Protein AF-A0A0D6ADY4-F1 (afdb_monomer)

Nearest PDB structures (foldseek):
  1en7-assembly1_B  TM=9.314E-01  e=2.646E+00  Tequatrovirus T4
  2ld7-assembly1_A  TM=5.902E-01  e=1.270E+00  Mus musculus
  2qnf-assembly1_B  TM=9.191E-01  e=6.301E+00  Tequatrovirus T4

Radius of gyration: 13.26 Å; Cα contacts (8 Å, |Δi|>4): 30; chains: 1; bounding box: 25×28×30 Å

Secondary structure (DSSP, 8-state):
--GGGS-HHHHHHHHHHTT----TT--HHHHHHHHHHHHHHHHHHHHHTT-HHHHHHHHHHHHHHHH--

Sequence (69 aa):
MKIESLNKKELENYCQRYGIKIQAKNTKQQLLELINRDKFNKITNALKEGKQLELLISQIHLLSEEYAC

Mean predicted aligned error: 5.04 Å

Solvent-accessible surface area (backbone atoms only — not comparable to full-atom values): 4133 Å² total; per-residue (Å²): 135,68,75,85,77,49,53,56,68,56,47,52,50,48,30,57,77,73,70,47,88,79,61,99,81,61,48,59,67,55,49,52,51,50,51,52,50,50,53,51,48,53,52,53,49,24,54,76,70,70,37,49,63,61,53,50,53,53,52,51,51,54,49,48,62,67,65,75,108

pLDDT: mean 87.43, std 7.78, range [49.62, 95.31]

Structure (mmCIF, N/CA/C/O backbone):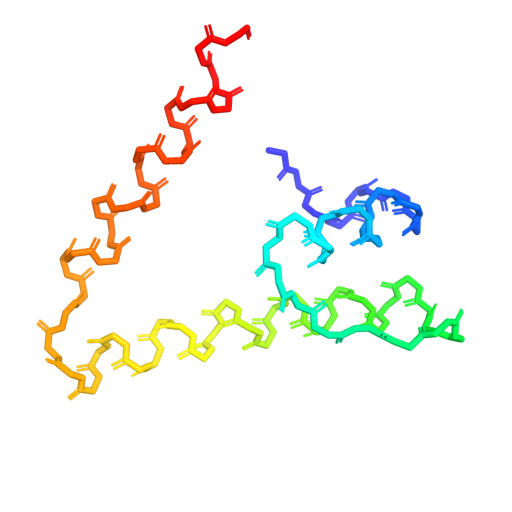
data_AF-A0A0D6ADY4-F1
#
_entry.id   AF-A0A0D6ADY4-F1
#
loop_
_atom_site.group_PDB
_atom_site.id
_atom_site.type_symbol
_atom_site.label_atom_id
_atom_site.label_alt_id
_atom_site.label_comp_id
_atom_site.label_asym_id
_atom_site.label_entity_id
_atom_site.label_seq_id
_atom_site.pdbx_PDB_ins_code
_atom_site.Cartn_x
_atom_site.Cartn_y
_atom_site.Cartn_z
_atom_site.occupancy
_atom_site.B_iso_or_equiv
_atom_site.auth_seq_id
_atom_site.auth_comp_id
_atom_site.auth_asym_id
_atom_site.auth_atom_id
_atom_site.pdbx_PDB_model_num
ATOM 1 N N . MET A 1 1 ? 0.735 13.908 1.937 1.00 57.81 1 MET A N 1
ATOM 2 C CA . MET A 1 1 ? 0.133 13.620 3.268 1.00 57.81 1 MET A CA 1
ATOM 3 C C . MET A 1 1 ? 0.930 12.506 3.963 1.00 57.81 1 MET A C 1
ATOM 5 O O . MET A 1 1 ? 1.277 11.545 3.285 1.00 57.81 1 MET A O 1
ATOM 9 N N . LYS A 1 2 ? 1.281 12.596 5.260 1.00 68.50 2 LYS A N 1
ATOM 10 C CA . LYS A 1 2 ? 1.950 11.473 5.962 1.00 68.50 2 LYS A CA 1
ATOM 11 C C . LYS A 1 2 ? 0.901 10.434 6.378 1.00 68.50 2 LYS A C 1
ATOM 13 O O . LYS A 1 2 ? -0.006 10.751 7.140 1.00 68.50 2 LYS A O 1
ATOM 18 N N . ILE A 1 3 ? 1.020 9.192 5.907 1.00 77.25 3 ILE A N 1
ATOM 19 C CA . ILE A 1 3 ? 0.061 8.122 6.253 1.00 77.25 3 ILE A CA 1
ATOM 20 C C . ILE A 1 3 ? 0.018 7.836 7.764 1.00 77.25 3 ILE A C 1
ATOM 22 O O . ILE A 1 3 ? -1.018 7.468 8.297 1.00 77.25 3 ILE A O 1
ATOM 26 N N . GLU A 1 4 ? 1.114 8.082 8.484 1.00 79.56 4 GLU A N 1
ATOM 27 C CA . GLU A 1 4 ? 1.226 7.861 9.934 1.00 79.56 4 GLU A CA 1
ATOM 28 C C . GLU A 1 4 ? 0.344 8.816 10.758 1.00 79.56 4 GLU A C 1
ATOM 30 O O . GLU A 1 4 ? -0.156 8.451 11.831 1.00 79.56 4 GLU A O 1
ATOM 35 N N . SER A 1 5 ? 0.101 10.025 10.236 1.00 83.56 5 SER A N 1
ATOM 36 C CA . SER A 1 5 ? -0.783 11.014 10.863 1.00 83.56 5 SER A CA 1
ATOM 37 C C . SER A 1 5 ? -2.271 10.732 10.647 1.00 83.56 5 SER A C 1
ATOM 39 O O . SER A 1 5 ? -3.089 11.317 11.348 1.00 83.56 5 SER A O 1
ATOM 41 N N . LEU A 1 6 ? -2.629 9.815 9.742 1.00 86.12 6 LEU A N 1
ATOM 42 C CA . LEU A 1 6 ? -4.023 9.462 9.482 1.00 86.12 6 LEU A CA 1
ATOM 43 C C . LEU A 1 6 ? -4.646 8.737 10.680 1.00 86.12 6 LEU A C 1
ATOM 45 O O . LEU A 1 6 ? -3.995 7.952 11.385 1.00 86.12 6 LEU A O 1
ATOM 49 N N . ASN A 1 7 ? -5.929 8.985 10.924 1.00 89.44 7 ASN A N 1
ATOM 50 C CA . ASN A 1 7 ? -6.705 8.208 11.882 1.00 89.44 7 ASN A CA 1
ATOM 51 C C . ASN A 1 7 ? -7.065 6.822 11.302 1.00 89.44 7 ASN A C 1
ATOM 53 O O . ASN A 1 7 ? -6.851 6.538 10.124 1.00 89.44 7 ASN A O 1
ATOM 57 N N . LYS A 1 8 ? -7.603 5.922 12.137 1.00 88.88 8 LYS A N 1
ATOM 58 C CA . LYS A 1 8 ? -7.937 4.554 11.703 1.00 88.88 8 LYS A CA 1
ATOM 59 C C . LYS A 1 8 ? -8.881 4.545 10.489 1.00 88.88 8 LYS A C 1
ATOM 61 O O . LYS A 1 8 ? -8.633 3.803 9.549 1.00 88.88 8 LYS A O 1
ATOM 66 N N . LYS A 1 9 ? -9.917 5.386 10.497 1.00 88.69 9 LYS A N 1
ATOM 67 C CA . LYS A 1 9 ? -10.939 5.434 9.443 1.00 88.69 9 LYS A CA 1
ATOM 68 C C . LYS A 1 9 ? -10.367 5.942 8.119 1.00 88.69 9 LYS A C 1
ATOM 70 O O . LYS A 1 9 ? -10.695 5.426 7.058 1.00 88.69 9 LYS A O 1
ATOM 75 N N . GLU A 1 10 ? -9.470 6.919 8.180 1.00 89.38 10 GLU A N 1
ATOM 76 C CA . GLU A 1 10 ? -8.734 7.404 7.012 1.00 89.38 10 GLU A CA 1
ATOM 77 C C . GLU A 1 10 ? -7.815 6.327 6.424 1.00 89.38 10 GLU A C 1
ATOM 79 O O . GLU A 1 10 ? -7.734 6.198 5.205 1.00 89.38 10 GLU A O 1
ATOM 84 N N . LEU A 1 11 ? -7.170 5.512 7.264 1.00 89.62 11 LEU A N 1
ATOM 85 C CA . LEU A 1 11 ? -6.366 4.376 6.802 1.00 89.62 11 LEU A CA 1
ATOM 86 C C . LEU A 1 11 ? -7.223 3.261 6.198 1.00 89.62 11 LEU A C 1
ATOM 88 O O . LEU A 1 11 ? -6.826 2.670 5.199 1.00 89.62 11 LEU A O 1
ATOM 92 N N . GLU A 1 12 ? -8.399 2.985 6.762 1.00 90.94 12 GLU A N 1
ATOM 93 C CA . GLU A 1 12 ? -9.363 2.044 6.179 1.00 90.94 12 GLU A CA 1
ATOM 94 C C . GLU A 1 12 ? -9.824 2.524 4.796 1.00 90.94 12 GLU A C 1
ATOM 96 O O . GLU A 1 12 ? -9.784 1.751 3.837 1.00 90.94 12 GLU A O 1
ATOM 101 N N . ASN A 1 13 ? -10.165 3.811 4.667 1.00 89.81 13 ASN A N 1
ATOM 102 C CA . ASN A 1 13 ? -10.523 4.431 3.390 1.00 89.81 13 ASN A CA 1
ATOM 103 C C . ASN A 1 13 ? -9.365 4.389 2.386 1.00 89.81 13 ASN A C 1
ATOM 105 O O . ASN A 1 13 ? -9.581 4.086 1.214 1.00 89.81 13 ASN A O 1
ATOM 109 N N . TYR A 1 14 ? -8.135 4.660 2.834 1.00 87.56 14 TYR A N 1
ATOM 110 C CA . TYR A 1 14 ? -6.942 4.534 2.002 1.00 87.56 14 TYR A CA 1
ATOM 111 C C . TYR A 1 14 ? -6.806 3.098 1.487 1.00 87.56 14 TYR A C 1
ATOM 113 O O . TYR A 1 14 ? -6.737 2.873 0.282 1.00 87.56 14 TYR A O 1
ATOM 121 N N . CYS A 1 15 ? -6.851 2.105 2.376 1.00 88.75 15 CYS A N 1
ATOM 122 C CA . CYS A 1 15 ? -6.771 0.704 1.982 1.00 88.75 15 CYS A CA 1
ATOM 123 C C . CYS A 1 15 ? -7.850 0.325 0.960 1.00 88.75 15 CYS A C 1
ATOM 125 O O . CYS A 1 15 ? -7.531 -0.312 -0.040 1.00 88.75 15 CYS A O 1
ATOM 127 N N . GLN A 1 16 ? -9.096 0.768 1.150 1.00 87.81 16 GLN A N 1
ATOM 128 C CA . GLN A 1 16 ? -10.177 0.530 0.191 1.00 87.81 16 GLN A CA 1
ATOM 129 C C . GLN A 1 16 ? -9.921 1.199 -1.165 1.00 87.81 16 GLN A C 1
ATOM 131 O O . GLN A 1 16 ? -10.051 0.539 -2.196 1.00 87.81 16 GLN A O 1
ATOM 136 N N . ARG A 1 17 ? -9.499 2.472 -1.177 1.00 85.06 17 ARG A N 1
ATOM 137 C CA . ARG A 1 17 ? -9.210 3.232 -2.406 1.00 85.06 17 ARG A CA 1
ATOM 138 C C . ARG A 1 17 ? -8.119 2.577 -3.254 1.00 85.06 17 ARG A C 1
ATOM 140 O O . ARG A 1 17 ? -8.207 2.603 -4.476 1.00 85.06 17 ARG A O 1
ATOM 147 N N . TYR A 1 18 ? -7.117 1.972 -2.616 1.00 82.50 18 TYR A N 1
ATOM 148 C CA . TYR A 1 18 ? -5.988 1.327 -3.297 1.00 82.50 18 TYR A CA 1
ATOM 149 C C . TYR A 1 18 ? -6.109 -0.205 -3.400 1.00 82.50 18 TYR A C 1
ATOM 151 O O . TYR A 1 18 ? -5.141 -0.864 -3.785 1.00 82.50 18 TYR A O 1
ATOM 159 N N . GLY A 1 19 ? -7.273 -0.783 -3.071 1.00 85.69 19 GLY A N 1
ATOM 160 C CA . GLY A 1 19 ? -7.545 -2.221 -3.209 1.00 85.69 19 GLY A CA 1
ATOM 161 C C . GLY A 1 19 ? -6.796 -3.126 -2.220 1.00 85.69 19 GLY A C 1
ATOM 162 O O . GLY A 1 19 ? -6.674 -4.331 -2.448 1.00 85.69 19 GLY A O 1
ATOM 163 N N . ILE A 1 20 ? -6.290 -2.570 -1.120 1.00 88.44 20 ILE A N 1
ATOM 164 C CA . ILE A 1 20 ? -5.599 -3.308 -0.061 1.00 88.44 20 ILE A CA 1
ATOM 165 C C . ILE A 1 20 ? -6.649 -4.030 0.787 1.00 88.44 20 ILE A C 1
ATOM 167 O O . ILE A 1 20 ? -7.508 -3.408 1.415 1.00 88.44 20 ILE A O 1
ATOM 171 N N . LYS A 1 21 ? -6.578 -5.364 0.826 1.00 88.12 21 LYS A N 1
ATOM 172 C CA . LYS A 1 21 ? -7.491 -6.185 1.632 1.00 88.12 21 LYS A CA 1
ATOM 173 C C . LYS A 1 21 ? -7.238 -5.955 3.123 1.00 88.12 21 LYS A C 1
ATOM 175 O O . LYS A 1 21 ? -6.134 -6.191 3.609 1.00 88.12 21 LYS A O 1
ATOM 180 N N . ILE A 1 22 ? -8.284 -5.555 3.841 1.00 89.62 22 ILE A N 1
ATOM 181 C CA . ILE A 1 22 ? -8.278 -5.334 5.292 1.00 89.62 22 ILE A CA 1
ATOM 182 C C . ILE A 1 22 ? -9.327 -6.214 5.975 1.00 89.62 22 ILE A C 1
ATOM 184 O O . ILE A 1 22 ? -10.308 -6.633 5.362 1.00 89.62 22 ILE A O 1
ATOM 188 N N . GLN A 1 23 ? -9.126 -6.488 7.258 1.00 86.50 23 GLN A N 1
ATOM 189 C CA . GLN A 1 23 ? -10.084 -7.157 8.131 1.00 86.50 23 GLN A CA 1
ATOM 190 C C . GLN A 1 23 ? -10.741 -6.129 9.056 1.00 86.50 23 GLN A C 1
ATOM 192 O O . GLN A 1 23 ? -10.080 -5.215 9.544 1.00 86.50 23 GLN A O 1
ATOM 197 N N . ALA A 1 24 ? -12.023 -6.322 9.384 1.00 77.88 24 ALA A N 1
ATOM 198 C CA . ALA A 1 24 ? -12.790 -5.395 10.230 1.00 77.88 24 ALA A CA 1
ATOM 199 C C . ALA A 1 24 ? -12.148 -5.121 11.610 1.00 77.88 24 ALA A C 1
ATOM 201 O O . ALA A 1 24 ? -12.372 -4.078 12.222 1.00 77.88 24 ALA A O 1
ATOM 202 N N . LYS A 1 25 ? -11.327 -6.054 12.108 1.00 86.75 25 LYS A N 1
ATOM 203 C CA . LYS A 1 25 ? -10.641 -5.947 13.404 1.00 86.75 25 LYS A CA 1
ATOM 204 C C . LYS A 1 25 ? -9.228 -5.364 13.318 1.00 86.75 25 LYS A C 1
ATOM 206 O O . LYS A 1 25 ? -8.555 -5.324 14.345 1.00 86.75 25 LYS A O 1
ATOM 211 N N . ASN A 1 26 ? -8.763 -4.906 12.151 1.00 89.69 26 ASN A N 1
ATOM 212 C CA . ASN A 1 26 ? -7.411 -4.366 12.063 1.00 89.69 26 ASN A CA 1
ATOM 213 C C . ASN A 1 26 ? -7.240 -3.114 12.936 1.00 89.69 26 ASN A C 1
ATOM 215 O O . ASN A 1 26 ? -8.092 -2.219 12.984 1.00 89.69 26 ASN A O 1
ATOM 219 N N . THR A 1 27 ? -6.124 -3.067 13.661 1.00 91.81 27 THR A N 1
ATOM 220 C CA . THR A 1 27 ? -5.714 -1.885 14.426 1.00 91.81 27 THR A CA 1
ATOM 221 C C . THR A 1 27 ? -5.083 -0.847 13.498 1.00 91.81 27 THR A C 1
ATOM 223 O O . THR A 1 27 ? -4.650 -1.173 12.393 1.00 91.81 27 THR A O 1
ATOM 226 N N . LYS A 1 28 ? -4.978 0.412 13.951 1.00 89.94 28 LYS A N 1
ATOM 227 C CA . LYS A 1 28 ? -4.276 1.476 13.206 1.00 89.94 28 LYS A CA 1
ATOM 228 C C . LYS A 1 28 ? -2.875 1.026 12.765 1.00 89.94 28 LYS A C 1
ATOM 230 O O . LYS A 1 28 ? -2.497 1.227 11.617 1.00 89.94 28 LYS A O 1
ATOM 235 N N . GLN A 1 29 ? -2.131 0.394 13.671 1.00 90.88 29 GLN A N 1
ATOM 236 C CA . GLN A 1 29 ? -0.776 -0.080 13.404 1.00 90.88 29 GLN A CA 1
ATOM 237 C C . GLN A 1 29 ? -0.752 -1.193 12.349 1.00 90.88 29 GLN A C 1
ATOM 239 O O . GLN A 1 29 ? 0.024 -1.110 11.405 1.00 90.88 29 GLN A O 1
ATOM 244 N N . GLN A 1 30 ? -1.667 -2.164 12.433 1.00 92.06 30 GLN A N 1
ATOM 245 C CA . GLN A 1 30 ? -1.776 -3.222 11.422 1.00 92.06 30 GLN A CA 1
ATOM 246 C C . GLN A 1 30 ? -2.142 -2.674 10.038 1.00 92.06 30 GLN A C 1
ATOM 248 O O . GLN A 1 30 ? -1.628 -3.156 9.034 1.00 92.06 30 GLN A O 1
ATOM 253 N N . LEU A 1 31 ? -3.005 -1.656 9.966 1.00 91.50 31 LEU A N 1
ATOM 254 C CA . LEU A 1 31 ? -3.328 -0.991 8.701 1.00 91.50 31 LEU A CA 1
ATOM 255 C C . LEU A 1 31 ? -2.096 -0.302 8.100 1.00 91.50 31 LEU A C 1
ATOM 257 O O . LEU A 1 31 ? -1.846 -0.442 6.906 1.00 91.50 31 LEU A O 1
ATOM 261 N N . LEU A 1 32 ? -1.295 0.388 8.921 1.00 91.19 32 LEU A N 1
ATOM 262 C CA . LEU A 1 32 ? -0.038 1.000 8.475 1.00 91.19 32 LEU A CA 1
ATOM 263 C C . LEU A 1 32 ? 0.953 -0.046 7.953 1.00 91.19 32 LEU A C 1
ATOM 265 O O . LEU A 1 32 ? 1.545 0.149 6.892 1.00 91.19 32 LEU A O 1
ATOM 269 N N . GLU A 1 33 ? 1.108 -1.167 8.658 1.00 91.25 33 GLU A N 1
ATOM 270 C CA . GLU A 1 33 ? 1.969 -2.266 8.213 1.00 91.25 33 GLU A CA 1
ATOM 271 C C . GLU A 1 33 ? 1.495 -2.872 6.889 1.00 91.25 33 GLU A C 1
ATOM 273 O O . GLU A 1 33 ? 2.313 -3.106 6.000 1.00 91.25 33 GLU A O 1
ATOM 278 N N . LEU A 1 34 ? 0.184 -3.072 6.715 1.00 91.56 34 LEU A N 1
ATOM 279 C CA . LEU A 1 34 ? -0.389 -3.561 5.459 1.00 91.56 34 LEU A CA 1
ATOM 280 C C . LEU A 1 34 ? -0.112 -2.601 4.298 1.00 91.56 34 LEU A C 1
ATOM 282 O O . LEU A 1 34 ? 0.307 -3.046 3.231 1.00 91.56 34 LEU A O 1
ATOM 286 N N . ILE A 1 35 ? -0.285 -1.295 4.515 1.00 90.56 35 ILE A N 1
ATOM 287 C CA . ILE A 1 35 ? -0.005 -0.265 3.507 1.00 90.56 35 ILE A CA 1
ATOM 288 C C . ILE A 1 35 ? 1.478 -0.255 3.133 1.00 90.56 35 ILE A C 1
ATOM 290 O O . ILE A 1 35 ? 1.820 -0.244 1.950 1.00 90.56 35 ILE A O 1
ATOM 294 N N . ASN A 1 36 ? 2.369 -0.278 4.123 1.00 90.31 36 ASN A N 1
ATOM 295 C CA . ASN A 1 36 ? 3.809 -0.281 3.878 1.00 90.31 36 ASN A CA 1
ATOM 296 C C . ASN A 1 36 ? 4.250 -1.552 3.146 1.00 90.31 36 ASN A C 1
ATOM 298 O O . ASN A 1 36 ? 5.043 -1.480 2.206 1.00 90.31 36 ASN A O 1
ATOM 302 N N . ARG A 1 37 ? 3.693 -2.706 3.523 1.00 91.81 37 ARG A N 1
ATOM 303 C CA . ARG A 1 37 ? 3.965 -3.981 2.861 1.00 91.81 37 ARG A CA 1
ATOM 304 C C . ARG A 1 37 ? 3.465 -3.995 1.418 1.00 91.81 37 ARG A C 1
ATOM 306 O O . ARG A 1 37 ? 4.186 -4.463 0.544 1.00 91.81 37 ARG A O 1
ATOM 313 N N . ASP A 1 38 ? 2.270 -3.471 1.153 1.00 91.12 38 ASP A N 1
ATOM 314 C CA . ASP A 1 38 ? 1.730 -3.353 -0.206 1.00 91.12 38 ASP A CA 1
ATOM 315 C C . ASP A 1 38 ? 2.623 -2.471 -1.091 1.00 91.12 38 ASP A C 1
ATOM 317 O O . ASP A 1 38 ? 3.018 -2.887 -2.183 1.00 91.12 38 ASP A O 1
ATOM 321 N N . LYS A 1 39 ? 3.036 -1.301 -0.584 1.00 88.62 39 LYS A N 1
ATOM 322 C CA . LYS A 1 39 ? 3.971 -0.402 -1.280 1.00 88.62 39 LYS A CA 1
ATOM 323 C C . LYS A 1 39 ? 5.294 -1.095 -1.593 1.00 88.62 39 LYS A C 1
ATOM 325 O O . LYS A 1 39 ? 5.758 -1.052 -2.732 1.00 88.62 39 LYS A O 1
ATOM 330 N N . PHE A 1 40 ? 5.878 -1.766 -0.604 1.00 91.00 40 PHE A N 1
ATOM 331 C CA . PHE A 1 40 ? 7.133 -2.490 -0.779 1.00 91.00 40 PHE A CA 1
ATOM 332 C C . PHE A 1 40 ? 7.008 -3.618 -1.813 1.00 91.00 40 PHE A C 1
ATOM 334 O O . PHE A 1 40 ? 7.879 -3.774 -2.670 1.00 91.00 40 PHE A O 1
ATOM 341 N N . ASN A 1 41 ? 5.904 -4.368 -1.785 1.00 92.06 41 ASN A N 1
ATOM 342 C CA . ASN A 1 41 ? 5.634 -5.429 -2.753 1.00 92.06 41 ASN A CA 1
ATOM 343 C C . ASN A 1 41 ? 5.471 -4.878 -4.174 1.00 92.06 41 ASN A C 1
ATOM 345 O O . ASN A 1 41 ? 6.044 -5.443 -5.101 1.00 92.06 41 ASN A O 1
ATOM 349 N N . LYS A 1 42 ? 4.744 -3.768 -4.356 1.00 90.19 42 LYS A N 1
ATOM 350 C CA . LYS A 1 42 ? 4.595 -3.109 -5.665 1.00 90.19 42 LYS A CA 1
ATOM 351 C C . LYS A 1 42 ? 5.945 -2.690 -6.241 1.00 90.19 42 LYS A C 1
ATOM 353 O O . LYS A 1 42 ? 6.219 -2.982 -7.400 1.00 90.19 42 LYS A O 1
ATOM 358 N N . ILE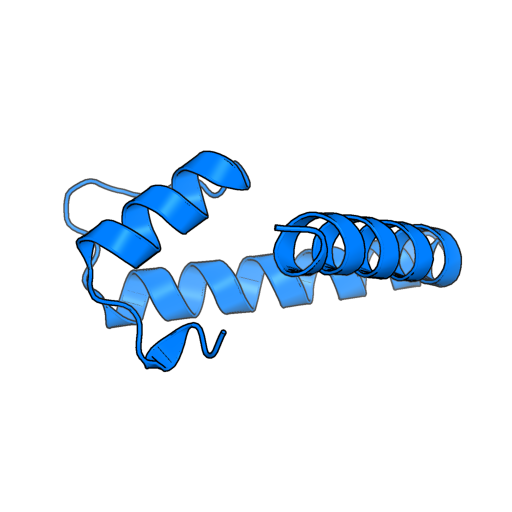 A 1 43 ? 6.806 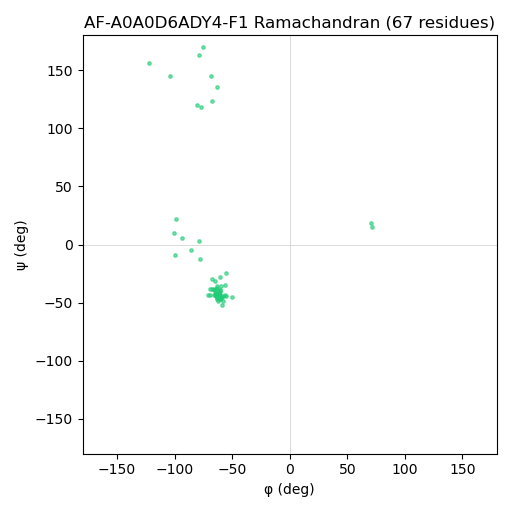-2.085 -5.421 1.00 90.69 43 ILE A N 1
ATOM 359 C CA . ILE A 1 43 ? 8.169 -1.706 -5.826 1.00 90.69 43 ILE A CA 1
ATOM 360 C C . ILE A 1 43 ? 8.987 -2.949 -6.187 1.00 90.69 43 ILE A C 1
ATOM 362 O O . ILE A 1 43 ? 9.591 -3.005 -7.255 1.00 90.69 43 ILE A O 1
ATOM 366 N N . THR A 1 44 ? 8.972 -3.971 -5.330 1.00 93.88 44 THR A N 1
ATOM 367 C CA . THR A 1 44 ? 9.735 -5.208 -5.547 1.00 93.88 44 THR A CA 1
ATOM 368 C C . THR A 1 44 ? 9.298 -5.925 -6.823 1.00 93.88 44 THR A C 1
ATOM 370 O O . THR A 1 44 ? 10.141 -6.397 -7.582 1.00 93.88 44 THR A O 1
ATOM 373 N N . ASN A 1 45 ? 7.993 -5.996 -7.085 1.00 93.50 45 ASN A N 1
ATOM 374 C CA . ASN A 1 45 ? 7.456 -6.627 -8.287 1.00 93.50 45 ASN A CA 1
ATOM 375 C C . ASN A 1 45 ? 7.792 -5.814 -9.540 1.00 93.50 45 ASN A C 1
ATOM 377 O O . ASN A 1 45 ? 8.262 -6.390 -10.515 1.00 93.50 45 ASN A O 1
ATOM 381 N N . ALA A 1 46 ? 7.653 -4.486 -9.498 1.00 93.19 46 ALA A N 1
ATOM 382 C CA . ALA A 1 46 ? 8.027 -3.632 -10.622 1.00 93.19 46 ALA A CA 1
ATOM 383 C C . ALA A 1 46 ? 9.518 -3.754 -10.968 1.00 93.19 46 ALA A C 1
ATOM 385 O O . ALA A 1 46 ? 9.857 -3.818 -12.143 1.00 93.19 46 ALA A O 1
ATOM 386 N N . LEU A 1 47 ? 10.400 -3.853 -9.968 1.00 93.12 47 LEU A N 1
ATOM 387 C CA . LEU A 1 47 ? 11.829 -4.097 -10.192 1.00 93.12 47 LEU A CA 1
ATOM 388 C C . LEU A 1 47 ? 12.085 -5.468 -10.826 1.00 93.12 47 LEU A C 1
ATOM 390 O O . LEU A 1 47 ? 12.856 -5.567 -11.775 1.00 93.12 47 LEU A O 1
ATOM 394 N N . LYS A 1 48 ? 11.422 -6.524 -10.336 1.00 95.31 48 LYS A N 1
ATOM 395 C CA . LYS A 1 48 ? 11.549 -7.878 -10.903 1.00 95.31 48 LYS A CA 1
ATOM 396 C C . LYS A 1 48 ? 11.061 -7.962 -12.350 1.00 95.31 48 LYS A C 1
ATOM 398 O O . LYS A 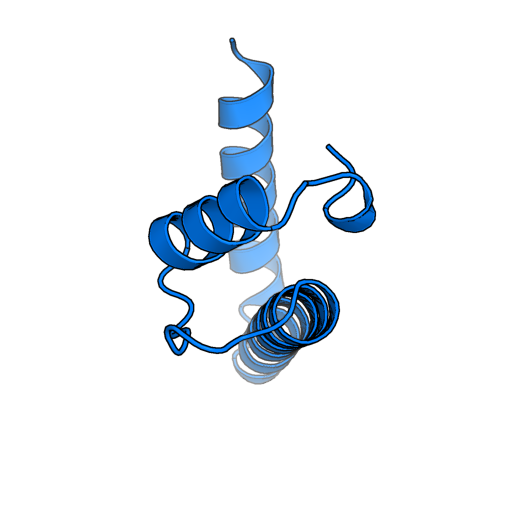1 48 ? 11.632 -8.707 -13.135 1.00 95.31 48 LYS A O 1
ATOM 403 N N . GLU A 1 49 ? 10.019 -7.210 -12.690 1.00 95.06 49 GLU A N 1
ATOM 404 C CA . GLU A 1 49 ? 9.444 -7.157 -14.038 1.00 95.06 49 GLU A CA 1
ATOM 405 C C . GLU A 1 49 ? 10.145 -6.149 -14.965 1.00 95.06 49 GLU A C 1
ATOM 407 O O . GLU A 1 49 ? 9.790 -6.060 -16.137 1.00 95.06 49 GLU A O 1
ATOM 412 N N . GLY A 1 50 ? 11.113 -5.369 -14.466 1.00 94.38 50 GLY A N 1
ATOM 413 C CA . GLY A 1 50 ? 11.768 -4.301 -15.232 1.00 94.38 50 GLY A CA 1
ATOM 414 C C . GLY A 1 50 ? 10.882 -3.074 -15.500 1.00 94.38 50 GLY A C 1
ATOM 415 O O . GLY A 1 50 ? 11.219 -2.242 -16.340 1.00 94.38 50 GLY A O 1
ATOM 416 N N . LYS A 1 51 ? 9.762 -2.935 -14.782 1.00 95.31 51 LYS A N 1
ATOM 417 C CA . LYS A 1 51 ? 8.745 -1.877 -14.930 1.00 95.31 51 LYS A CA 1
ATOM 418 C C . LYS A 1 51 ? 8.892 -0.738 -13.917 1.00 95.31 51 LYS A C 1
ATOM 420 O O . LYS A 1 51 ? 7.934 -0.014 -13.642 1.00 95.31 5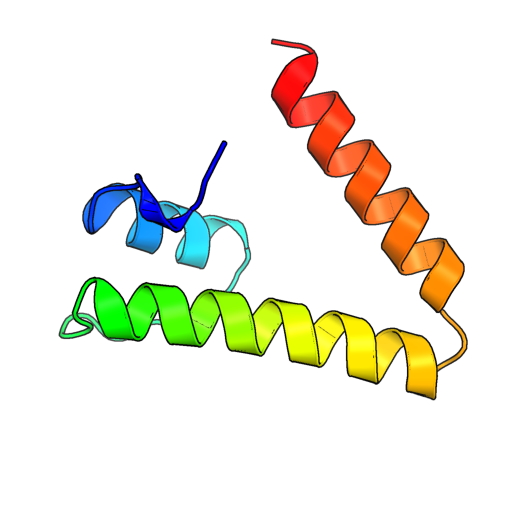1 LYS A O 1
ATOM 425 N N . GLN A 1 52 ? 10.076 -0.548 -13.331 1.00 92.88 52 GLN A N 1
ATOM 426 C CA . GLN A 1 52 ? 10.292 0.505 -12.326 1.00 92.88 52 GLN A CA 1
ATOM 427 C C . GLN A 1 52 ? 9.933 1.915 -12.825 1.00 92.88 52 GLN A C 1
ATOM 429 O O . GLN A 1 52 ? 9.419 2.720 -12.051 1.00 92.88 52 GLN A O 1
ATOM 434 N N . LEU A 1 53 ? 10.161 2.207 -14.112 1.00 92.25 53 LEU A N 1
ATOM 435 C CA . LEU A 1 53 ? 9.843 3.510 -14.697 1.00 92.25 53 LEU A CA 1
ATOM 436 C C . LEU A 1 53 ? 8.329 3.723 -14.833 1.00 92.25 53 LEU A C 1
ATOM 438 O O . LEU A 1 53 ? 7.830 4.784 -14.472 1.00 92.25 53 LEU A O 1
ATOM 442 N N . GLU A 1 54 ? 7.593 2.710 -15.296 1.00 93.31 54 GLU A N 1
ATOM 443 C CA . GLU A 1 54 ? 6.128 2.758 -15.406 1.00 93.31 54 GLU A CA 1
ATOM 444 C C . GLU A 1 54 ? 5.479 2.974 -14.035 1.00 93.31 54 GLU A C 1
ATOM 446 O O . GLU A 1 54 ? 4.589 3.816 -13.887 1.00 93.31 54 GLU A O 1
ATOM 451 N N . LEU A 1 55 ? 5.977 2.270 -13.010 1.00 91.94 55 LEU A N 1
ATOM 452 C CA . LEU A 1 55 ? 5.528 2.464 -11.635 1.00 91.94 55 LEU A CA 1
ATOM 453 C C . LEU A 1 55 ? 5.776 3.906 -11.173 1.00 91.94 55 LEU A C 1
ATOM 455 O O . LEU A 1 55 ? 4.878 4.518 -10.598 1.00 91.94 55 LEU A O 1
ATOM 459 N N . LEU A 1 56 ? 6.966 4.459 -11.431 1.00 91.50 56 LEU A N 1
ATOM 460 C CA . LEU A 1 56 ? 7.305 5.828 -11.039 1.00 91.50 56 LEU A CA 1
ATOM 461 C C . LEU A 1 56 ? 6.392 6.859 -11.716 1.00 91.50 56 LEU A C 1
ATOM 463 O O . LEU A 1 56 ? 5.860 7.732 -11.034 1.00 91.50 56 LEU A O 1
ATOM 467 N N . ILE A 1 57 ? 6.163 6.731 -13.025 1.00 92.94 57 ILE A N 1
ATOM 468 C CA . ILE A 1 57 ? 5.260 7.614 -13.779 1.00 92.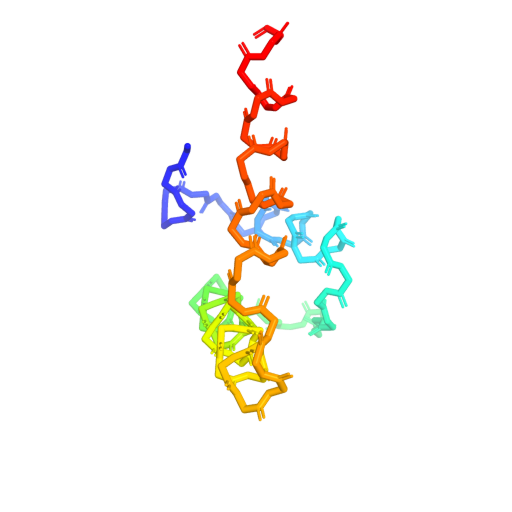94 57 ILE A CA 1
ATOM 469 C C . ILE A 1 57 ? 3.842 7.546 -13.200 1.00 92.94 57 ILE A C 1
ATOM 471 O O . ILE A 1 57 ? 3.225 8.581 -12.952 1.00 92.94 57 ILE A O 1
ATOM 475 N N . SER A 1 58 ? 3.338 6.341 -12.916 1.00 89.69 58 SER A N 1
ATOM 476 C CA . SER A 1 58 ? 2.020 6.159 -12.301 1.00 89.69 58 SER A CA 1
ATOM 477 C C . SER A 1 58 ? 1.916 6.830 -10.923 1.00 89.69 58 SER A C 1
ATOM 479 O O . SER A 1 58 ? 0.911 7.480 -10.637 1.00 89.69 58 SER A O 1
ATOM 481 N N . GLN A 1 59 ? 2.957 6.739 -10.086 1.00 88.00 59 GLN A N 1
ATOM 482 C CA . GLN A 1 59 ? 2.990 7.419 -8.784 1.00 88.00 59 GLN A CA 1
ATOM 483 C C . GLN A 1 59 ? 3.020 8.948 -8.922 1.00 88.00 59 GLN A C 1
ATOM 485 O O . GLN A 1 59 ? 2.358 9.637 -8.150 1.00 88.00 59 GLN A O 1
ATOM 490 N 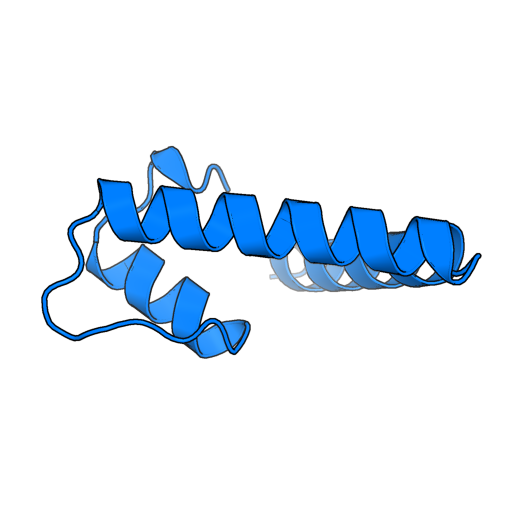N . ILE A 1 60 ? 3.753 9.480 -9.906 1.00 90.31 60 ILE A N 1
ATOM 491 C CA . ILE A 1 60 ? 3.789 10.921 -10.189 1.00 90.31 60 ILE A CA 1
ATOM 492 C C . ILE A 1 60 ? 2.408 11.418 -10.626 1.00 90.31 60 ILE A C 1
ATOM 494 O O . ILE A 1 60 ? 1.955 12.438 -10.113 1.00 90.31 60 ILE A O 1
ATOM 498 N N . HIS A 1 61 ? 1.712 10.690 -11.507 1.00 88.75 61 HIS A N 1
ATOM 499 C CA . HIS A 1 61 ? 0.350 11.052 -11.908 1.00 88.75 61 HIS A CA 1
ATOM 500 C C . HIS A 1 61 ? -0.615 11.062 -10.719 1.00 88.75 61 HIS A C 1
ATOM 502 O O . HIS A 1 61 ? -1.310 12.056 -10.518 1.00 88.75 61 HIS A O 1
ATOM 508 N N . LEU A 1 62 ? -0.600 10.024 -9.879 1.00 84.12 62 LEU A N 1
ATOM 509 C CA . LEU A 1 62 ? -1.441 9.976 -8.678 1.00 84.12 62 LEU A CA 1
ATOM 510 C C . LEU A 1 62 ? -1.179 11.161 -7.740 1.00 84.12 62 LEU A C 1
ATOM 512 O O . LEU A 1 62 ? -2.120 11.780 -7.254 1.00 84.12 62 LEU A O 1
ATOM 516 N N . LEU A 1 63 ? 0.090 11.509 -7.511 1.00 84.25 63 LEU A N 1
ATOM 517 C CA . LEU A 1 63 ? 0.440 12.686 -6.715 1.00 84.25 63 LEU A CA 1
ATOM 518 C C . LEU A 1 63 ? -0.047 13.973 -7.383 1.00 84.25 63 LEU A C 1
ATOM 520 O O . LEU A 1 63 ?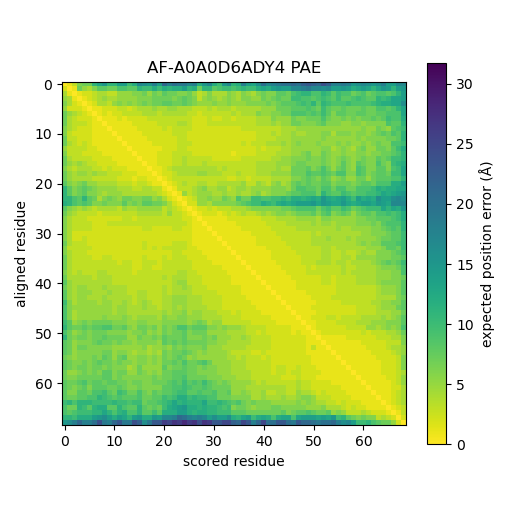 -0.589 14.839 -6.709 1.00 84.25 63 LEU A O 1
ATOM 524 N N . SER A 1 64 ? 0.105 14.107 -8.700 1.00 84.88 64 SER A N 1
ATOM 525 C CA . SER A 1 64 ? -0.376 15.295 -9.406 1.00 84.88 64 SER A CA 1
ATOM 526 C C . SER A 1 64 ? -1.891 15.473 -9.270 1.00 84.88 64 SER A C 1
ATOM 528 O O . SER A 1 64 ? -2.337 16.587 -9.025 1.00 84.88 64 SER A O 1
ATOM 530 N N . GLU A 1 65 ? -2.671 14.388 -9.316 1.00 83.75 65 GLU A N 1
ATOM 531 C CA . GLU A 1 65 ? -4.119 14.422 -9.077 1.00 83.75 65 GLU A CA 1
ATOM 532 C C . GLU A 1 65 ? -4.461 14.803 -7.630 1.00 83.75 65 GLU A C 1
ATOM 534 O O . GLU A 1 65 ? -5.401 15.560 -7.404 1.00 83.75 65 GLU A O 1
ATOM 539 N N . GLU A 1 66 ? -3.694 14.319 -6.646 1.00 78.75 66 GLU A N 1
ATOM 540 C CA . GLU A 1 66 ? -3.882 14.681 -5.234 1.00 78.75 66 GLU A CA 1
ATOM 541 C C . GLU A 1 66 ? -3.608 16.168 -4.951 1.00 78.75 66 GLU A C 1
ATOM 543 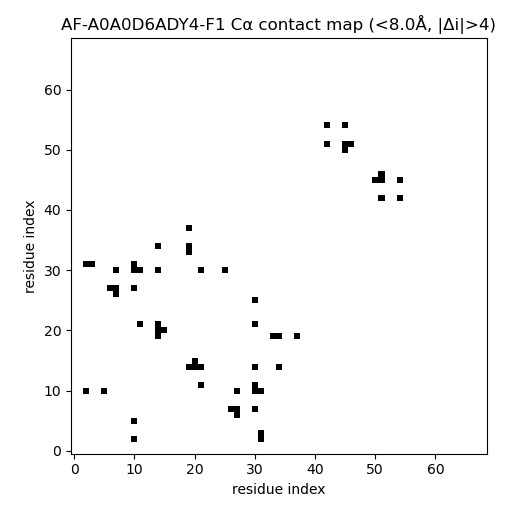O O . GLU A 1 66 ? -4.232 16.729 -4.053 1.00 78.75 66 GLU A O 1
ATOM 548 N N . TYR A 1 67 ? -2.685 16.797 -5.687 1.00 77.62 67 TYR A N 1
ATOM 549 C CA . TYR A 1 67 ? -2.268 18.194 -5.488 1.00 77.62 67 TYR A CA 1
ATOM 550 C C . TYR A 1 67 ? -2.913 19.196 -6.462 1.00 77.62 67 TYR A C 1
ATOM 552 O O . TYR A 1 67 ? -2.755 20.400 -6.274 1.00 77.62 67 TYR A O 1
ATOM 560 N N . ALA A 1 68 ? -3.619 18.735 -7.497 1.00 74.12 68 ALA A N 1
ATOM 561 C CA . ALA A 1 68 ? -4.333 19.594 -8.446 1.00 74.12 68 ALA A CA 1
ATOM 562 C C . ALA A 1 68 ? -5.686 20.120 -7.914 1.00 74.12 68 ALA A C 1
ATOM 564 O O . ALA A 1 68 ? -6.403 20.794 -8.654 1.00 74.12 68 ALA A O 1
ATOM 565 N N . CYS A 1 69 ? -6.034 19.808 -6.659 1.00 49.62 69 CYS A N 1
ATOM 566 C CA . CYS A 1 69 ? -7.233 20.271 -5.954 1.00 49.62 69 CYS A CA 1
ATOM 567 C C . CYS A 1 69 ? -6.889 21.323 -4.894 1.00 49.62 69 CYS A C 1
ATOM 569 O O . CYS A 1 69 ? -5.972 21.060 -4.082 1.00 49.62 69 CYS A O 1
#

Foldseek 3Di:
DDLLPDDPVVLVVVCVVVVQDDDPPDDSVNSVVSVVVVVVVVCVVCVVVVNNVVVVVVVVVVVCVVPVD